Protein AF-A0A7K2PAS0-F1 (afdb_monomer_lite)

Radius of gyration: 19.82 Å; chains: 1; bounding box: 41×38×43 Å

Foldseek 3Di:
DVLVVVVAPAPQRVVLLLQVLLDPDAAPQFHWDDDPNHIDTDGDPDPPPDDDPVVPPDDPVSVVVVVVVVVVSNVSSLVSNVVPSPDCPDVDDPVVVVVVVCVVPVVVPVVVVVVVVVVVVVVVVVVVVVVVVCVVVVNDPPD

Sequence (143 aa):
DQAIRDYFRHEGHRTVISQRALQAHADPWLGWTELDGAGQLVAEVSPYAVDLDWGDIDDPEEIAEVVADLGRATATMHAAADDQSGESLVPFSTERAIDAAIAADEEGFAPLLVDFAHRYGARARGDHQTFVDLFRNGRIPGL

Secondary structure (DSSP, 8-state):
-HHHHHHSSSHHHHHHHHHHHH-TT--TT-EEEEETTEEEEE----TT-PPP-TTS---HHHHHHHHHHHHHHHHHHHHHHHHH---TTSSS-HHHHHHHHHHTSHHHHHHHHHHHHHHHHHHHHHHHHHHHHHHHTT-STT-

pLDDT: mean 86.79, std 10.8, range [50.38, 98.31]

Structure (mmCIF, N/CA/C/O backbone):
data_AF-A0A7K2PAS0-F1
#
_entry.id   AF-A0A7K2PAS0-F1
#
loop_
_atom_site.group_PDB
_atom_site.id
_atom_site.type_symbol
_atom_site.label_atom_id
_atom_site.label_alt_id
_atom_site.label_comp_id
_atom_site.label_asym_id
_atom_site.label_entity_id
_atom_site.label_seq_id
_atom_site.pdbx_PDB_ins_code
_atom_site.Cartn_x
_atom_site.Cartn_y
_atom_site.Cartn_z
_atom_site.occupancy
_atom_site.B_iso_or_equiv
_atom_site.auth_seq_id
_atom_site.auth_comp_id
_atom_site.auth_asym_id
_atom_site.auth_atom_id
_atom_site.pdbx_PDB_model_num
ATOM 1 N N . ASP A 1 1 ? -12.729 -9.910 -13.977 1.00 71.19 1 ASP A N 1
ATOM 2 C CA . ASP A 1 1 ? -12.707 -11.275 -14.516 1.00 71.19 1 ASP A CA 1
ATOM 3 C C . ASP A 1 1 ? -13.494 -12.189 -13.582 1.00 71.19 1 ASP A C 1
ATOM 5 O O . ASP A 1 1 ? -13.335 -12.049 -12.373 1.00 71.19 1 ASP A O 1
ATOM 9 N N . GLN A 1 2 ? -14.379 -13.033 -14.115 1.00 76.69 2 GLN A N 1
ATOM 10 C CA . GLN A 1 2 ? -15.177 -13.983 -13.332 1.00 76.69 2 GLN A CA 1
ATOM 11 C C . GLN A 1 2 ? -14.310 -15.144 -12.821 1.00 76.69 2 GLN A C 1
ATOM 13 O O . GLN A 1 2 ? -14.449 -15.537 -11.669 1.00 76.69 2 GLN A O 1
ATOM 18 N N . ALA A 1 3 ? -13.348 -15.616 -13.621 1.00 77.19 3 ALA A N 1
ATOM 19 C CA . ALA A 1 3 ? -12.476 -16.728 -13.249 1.00 77.19 3 ALA A CA 1
ATOM 20 C C . ALA A 1 3 ? -11.596 -16.390 -12.033 1.00 77.19 3 ALA A C 1
ATOM 22 O O . ALA A 1 3 ? -11.424 -17.217 -11.144 1.00 77.19 3 ALA A O 1
ATOM 23 N N . ILE A 1 4 ? -11.103 -15.147 -11.949 1.00 76.00 4 ILE A N 1
ATOM 24 C CA . ILE A 1 4 ? -10.329 -14.655 -10.794 1.00 76.00 4 ILE A CA 1
ATOM 25 C C . ILE A 1 4 ? -11.194 -14.590 -9.531 1.00 76.00 4 ILE A C 1
ATOM 27 O O . ILE A 1 4 ? -10.722 -14.892 -8.439 1.00 76.00 4 ILE A O 1
ATOM 31 N N . ARG A 1 5 ? -12.461 -14.181 -9.664 1.00 76.50 5 ARG A N 1
ATOM 32 C CA . ARG A 1 5 ? -13.381 -14.081 -8.522 1.00 76.50 5 ARG A CA 1
ATOM 33 C C . ARG A 1 5 ? -13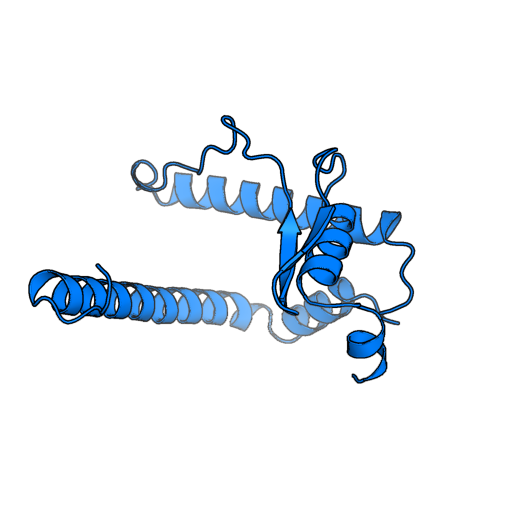.756 -15.457 -7.989 1.00 76.50 5 ARG A C 1
ATOM 35 O O . ARG A 1 5 ? -13.765 -15.636 -6.781 1.00 76.50 5 ARG A O 1
ATOM 42 N N . ASP A 1 6 ? -13.988 -16.411 -8.884 1.00 84.69 6 ASP A N 1
ATOM 43 C CA . ASP A 1 6 ? -14.392 -17.773 -8.524 1.00 84.69 6 ASP A CA 1
ATOM 44 C C . ASP A 1 6 ? -13.221 -18.635 -8.026 1.00 84.69 6 ASP A C 1
ATOM 46 O O . ASP A 1 6 ? -13.437 -19.680 -7.413 1.00 84.69 6 ASP A O 1
ATOM 50 N N . TYR A 1 7 ? -11.978 -18.198 -8.254 1.00 84.94 7 TYR A N 1
ATOM 51 C CA . TYR A 1 7 ? -10.785 -18.856 -7.722 1.00 84.94 7 TYR A CA 1
ATOM 52 C C . TYR A 1 7 ? -10.703 -18.770 -6.191 1.00 84.94 7 TYR A C 1
ATOM 54 O O . TYR A 1 7 ? -10.297 -19.721 -5.517 1.00 84.94 7 TYR A O 1
ATOM 62 N N . PHE A 1 8 ? -11.115 -17.637 -5.616 1.00 89.75 8 PHE A N 1
ATOM 63 C CA . PHE A 1 8 ? -11.056 -17.419 -4.177 1.00 89.75 8 PHE A CA 1
ATOM 64 C C . PHE A 1 8 ? -12.403 -17.708 -3.519 1.00 89.75 8 PHE A C 1
ATOM 66 O O . PHE A 1 8 ? -13.442 -17.227 -3.952 1.00 89.75 8 PHE A O 1
ATOM 73 N N . ARG A 1 9 ? -12.380 -18.440 -2.399 1.00 90.06 9 ARG A N 1
ATOM 74 C CA . ARG A 1 9 ? -13.586 -18.730 -1.605 1.00 90.06 9 ARG A CA 1
ATOM 75 C C . ARG A 1 9 ? -14.252 -17.462 -1.068 1.00 90.06 9 ARG A C 1
ATOM 77 O O . ARG A 1 9 ? -15.470 -17.357 -1.058 1.00 90.06 9 ARG A O 1
ATOM 84 N N . HIS A 1 10 ? -13.431 -16.528 -0.601 1.00 91.81 10 HIS A N 1
ATOM 85 C CA . HIS A 1 10 ? -13.810 -15.217 -0.087 1.00 91.81 10 HIS A CA 1
ATOM 86 C C . HIS A 1 10 ? -12.542 -14.361 0.082 1.00 91.81 10 HIS A C 1
ATOM 88 O O . HIS A 1 10 ? -11.418 -14.849 -0.077 1.00 91.81 10 HIS A O 1
ATOM 94 N N . GLU A 1 11 ? -12.710 -13.104 0.491 1.00 90.19 11 GLU A N 1
ATOM 95 C CA . GLU A 1 11 ? -11.612 -12.138 0.632 1.00 90.19 11 GLU A CA 1
ATOM 96 C C . GLU A 1 11 ? -10.521 -12.581 1.618 1.00 90.19 11 GLU A C 1
ATOM 98 O O . GLU A 1 11 ? -9.344 -12.477 1.297 1.00 90.19 11 GLU A O 1
ATOM 103 N N . GLY A 1 12 ? -10.880 -13.189 2.758 1.00 92.31 12 GLY A N 1
ATOM 104 C CA . GLY A 1 12 ? -9.885 -13.754 3.685 1.00 92.31 12 GLY A CA 1
ATOM 105 C C . GLY A 1 12 ? -8.942 -14.782 3.037 1.00 92.31 12 GLY A C 1
ATOM 106 O O . GLY A 1 12 ? -7.729 -14.703 3.210 1.00 92.31 12 GLY A O 1
ATOM 107 N N . HIS A 1 13 ? -9.478 -15.707 2.229 1.00 92.69 13 HIS A N 1
ATOM 108 C CA . HIS A 1 13 ? -8.681 -16.697 1.505 1.00 92.69 13 HIS A CA 1
ATOM 109 C C . HIS A 1 13 ? -7.765 -16.025 0.484 1.00 92.69 13 HIS A C 1
ATOM 111 O O . HIS A 1 13 ? -6.580 -16.341 0.430 1.00 92.69 13 HIS A O 1
ATOM 117 N N . ARG A 1 14 ? -8.300 -15.064 -0.281 1.00 91.12 14 ARG A N 1
ATOM 118 C CA . ARG A 1 14 ? -7.528 -14.292 -1.258 1.00 91.12 14 ARG A CA 1
ATOM 119 C C . ARG A 1 14 ? -6.325 -13.614 -0.615 1.00 91.12 14 ARG A C 1
ATOM 121 O O . ARG A 1 14 ? -5.207 -13.799 -1.083 1.00 91.12 14 ARG A O 1
ATOM 128 N N . THR A 1 15 ? -6.547 -12.899 0.485 1.00 90.50 15 THR A N 1
ATOM 129 C CA . THR A 1 15 ? -5.491 -12.167 1.190 1.00 90.50 15 THR A CA 1
ATOM 130 C C . THR A 1 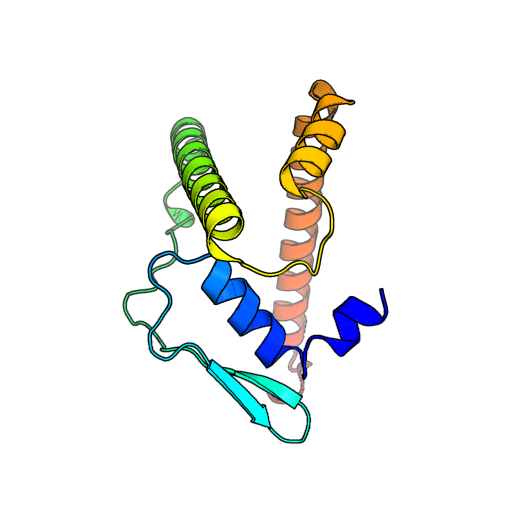15 ? -4.380 -13.092 1.678 1.00 90.50 15 THR A C 1
ATOM 132 O O . THR A 1 15 ? -3.213 -12.783 1.467 1.00 90.50 15 THR A O 1
ATOM 135 N N . VAL A 1 16 ? -4.712 -14.251 2.257 1.00 90.94 16 VAL A N 1
ATOM 136 C CA . VAL A 1 16 ? -3.707 -15.221 2.733 1.00 90.94 16 VAL A CA 1
ATOM 137 C C . VAL A 1 16 ? -2.842 -15.758 1.605 1.00 90.94 16 VAL A C 1
ATOM 139 O O . VAL A 1 16 ? -1.625 -15.828 1.754 1.00 90.94 16 VAL A O 1
ATOM 142 N N . ILE A 1 17 ? -3.459 -16.155 0.490 1.00 88.25 17 ILE A N 1
ATOM 143 C CA . ILE A 1 17 ? -2.723 -16.696 -0.657 1.00 88.25 17 ILE A CA 1
ATOM 144 C C . ILE A 1 17 ? -1.774 -15.635 -1.217 1.00 88.25 17 ILE A C 1
ATOM 146 O O . ILE A 1 17 ? -0.586 -15.906 -1.386 1.00 88.25 17 ILE A O 1
ATOM 150 N N . SER A 1 18 ? -2.260 -14.407 -1.410 1.00 85.88 18 SER A N 1
ATOM 151 C CA . SER A 1 18 ? -1.425 -13.302 -1.885 1.00 85.88 18 SER A CA 1
ATOM 152 C C . SER A 1 18 ? -0.302 -12.948 -0.907 1.00 85.88 18 SER A C 1
ATOM 154 O O . SER A 1 18 ? 0.833 -12.745 -1.327 1.00 85.88 18 SER A O 1
ATOM 156 N N . GLN A 1 19 ? -0.582 -12.908 0.397 1.00 86.25 19 GLN A N 1
ATOM 157 C CA . GLN A 1 19 ? 0.417 -12.559 1.405 1.00 86.25 19 GLN A CA 1
ATOM 158 C C . GLN A 1 19 ? 1.519 -13.621 1.512 1.00 86.25 19 GLN A C 1
ATOM 160 O O . GLN A 1 19 ? 2.688 -13.264 1.625 1.00 86.25 19 GLN 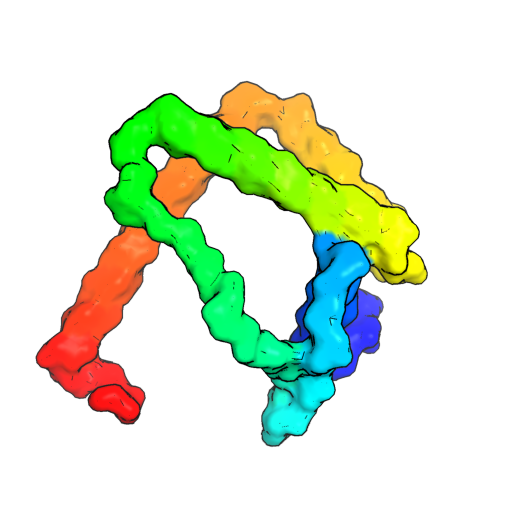A O 1
ATOM 165 N N . ARG A 1 20 ? 1.181 -14.912 1.395 1.00 86.00 20 ARG A N 1
ATOM 166 C CA . ARG A 1 20 ? 2.185 -15.987 1.336 1.00 86.00 20 ARG A CA 1
ATOM 167 C C . ARG A 1 20 ? 3.103 -15.856 0.126 1.00 86.00 20 ARG A C 1
ATOM 169 O O . ARG A 1 20 ? 4.297 -16.076 0.268 1.00 86.00 20 ARG A O 1
ATOM 176 N N . ALA A 1 21 ? 2.566 -15.474 -1.032 1.00 81.06 21 ALA A N 1
ATOM 177 C CA . ALA A 1 21 ? 3.373 -15.288 -2.237 1.00 81.06 21 ALA A CA 1
ATOM 178 C C . ALA A 1 21 ? 4.374 -14.123 -2.107 1.00 81.06 21 ALA A C 1
ATOM 180 O O . ALA A 1 21 ? 5.455 -14.182 -2.677 1.00 81.06 21 ALA A O 1
ATOM 181 N N . LEU A 1 22 ? 4.045 -13.082 -1.335 1.00 78.88 22 LEU A N 1
ATOM 182 C CA . LEU A 1 22 ? 4.905 -11.905 -1.144 1.00 78.88 22 LEU A CA 1
ATOM 183 C C . LEU A 1 22 ? 5.990 -12.092 -0.070 1.00 78.88 22 LEU A C 1
ATOM 185 O O . LEU A 1 22 ? 6.854 -11.228 0.087 1.00 78.88 22 LEU A O 1
ATOM 189 N N . GLN A 1 23 ? 5.942 -13.176 0.709 1.00 78.00 23 GLN A N 1
ATOM 190 C CA . GLN A 1 23 ? 6.777 -13.350 1.895 1.00 78.00 23 GLN A CA 1
ATOM 191 C C . GLN A 1 23 ? 7.660 -14.591 1.782 1.00 78.00 23 GLN A C 1
ATOM 193 O O . GLN A 1 23 ? 7.176 -15.716 1.828 1.00 78.00 23 GLN A O 1
ATOM 198 N N . ALA A 1 24 ? 8.982 -14.392 1.778 1.00 71.31 24 ALA A N 1
ATOM 199 C CA . ALA A 1 24 ? 9.940 -15.499 1.869 1.00 71.31 24 ALA A CA 1
ATOM 200 C C . ALA A 1 24 ? 9.792 -16.309 3.176 1.00 71.31 24 ALA A C 1
ATOM 202 O O . ALA A 1 24 ? 10.073 -17.503 3.207 1.00 71.31 24 ALA A O 1
ATOM 203 N N . HIS A 1 25 ? 9.343 -15.654 4.253 1.00 74.50 25 HIS A N 1
ATOM 204 C CA . HIS A 1 25 ? 9.055 -16.265 5.551 1.00 74.50 25 HIS A CA 1
ATOM 205 C C . HIS A 1 25 ? 7.698 -15.764 6.045 1.00 74.50 25 HIS A C 1
ATOM 207 O O . HIS A 1 25 ? 7.621 -14.842 6.855 1.00 74.50 25 HIS A O 1
ATOM 213 N N . ALA A 1 26 ? 6.623 -16.330 5.500 1.00 76.25 26 ALA A N 1
ATOM 214 C CA . ALA A 1 26 ? 5.280 -16.014 5.964 1.00 76.25 26 ALA A CA 1
ATOM 215 C C . ALA A 1 26 ? 5.085 -16.443 7.428 1.00 76.25 26 ALA A C 1
ATOM 217 O O . ALA A 1 26 ? 5.672 -17.431 7.878 1.00 76.25 26 ALA A O 1
ATOM 218 N N . ASP A 1 27 ? 4.232 -15.712 8.148 1.00 81.88 27 ASP A N 1
ATOM 219 C CA . ASP A 1 27 ? 3.787 -16.096 9.489 1.00 81.88 27 ASP A CA 1
ATOM 220 C C . ASP A 1 27 ? 3.267 -17.555 9.467 1.00 81.88 27 ASP A C 1
ATOM 222 O O . ASP A 1 27 ? 2.374 -17.871 8.671 1.00 81.88 27 ASP A O 1
ATOM 226 N N . PRO A 1 28 ? 3.801 -18.462 10.312 1.00 84.19 28 PRO A N 1
ATOM 227 C CA . PRO A 1 28 ? 3.342 -19.849 10.388 1.00 84.19 28 PRO A CA 1
ATOM 228 C C . PRO A 1 28 ? 1.842 -19.993 10.678 1.00 84.19 28 PRO A C 1
ATOM 230 O O . PRO A 1 28 ? 1.239 -21.005 10.314 1.00 84.19 28 PRO A O 1
ATOM 233 N N . TRP A 1 29 ? 1.242 -18.994 11.328 1.00 87.94 29 TRP A N 1
ATOM 234 C CA . TRP A 1 29 ? -0.173 -18.938 11.687 1.00 87.94 29 TRP A CA 1
ATOM 235 C C . TRP A 1 29 ? -1.036 -18.217 10.653 1.00 87.94 29 TRP A C 1
ATOM 237 O O . TRP A 1 29 ? -2.258 -18.172 10.818 1.00 87.94 29 TRP A O 1
ATOM 247 N N . LEU A 1 30 ? -0.437 -17.706 9.573 1.00 91.56 30 LEU A N 1
ATOM 248 C CA . LEU A 1 30 ? -1.154 -17.008 8.519 1.00 91.56 30 LEU A CA 1
ATOM 249 C C . LEU A 1 30 ? -2.183 -17.943 7.880 1.00 91.56 30 LEU A C 1
ATOM 251 O O . LEU A 1 30 ? -1.849 -18.917 7.196 1.00 91.56 30 LEU A O 1
ATOM 255 N N . GLY A 1 31 ? -3.452 -17.629 8.091 1.00 94.31 31 GLY A N 1
ATOM 256 C CA . GLY A 1 31 ? -4.590 -18.441 7.704 1.00 94.31 31 GLY A CA 1
ATOM 257 C C . GLY A 1 31 ? -5.832 -17.592 7.501 1.00 94.31 31 GLY A C 1
ATOM 258 O O . GLY A 1 31 ? -5.808 -16.368 7.566 1.00 94.31 31 GLY A O 1
ATOM 259 N N . TRP A 1 32 ? -6.942 -18.241 7.195 1.00 95.88 32 TRP A N 1
ATOM 260 C CA . TRP A 1 32 ? -8.218 -17.571 6.982 1.00 95.88 32 TRP A CA 1
ATOM 261 C C . TRP A 1 32 ? -9.330 -18.389 7.620 1.00 95.88 32 TRP A C 1
ATOM 263 O O . TRP A 1 32 ? -9.197 -19.597 7.822 1.00 95.88 32 TRP A O 1
ATOM 273 N N . THR A 1 33 ? -10.433 -17.722 7.931 1.00 95.75 33 THR A N 1
ATOM 274 C CA . THR A 1 33 ? -11.656 -18.355 8.430 1.00 95.75 33 THR A CA 1
ATOM 275 C C . THR A 1 33 ? -12.880 -17.626 7.879 1.00 95.75 33 THR A C 1
ATOM 277 O O . THR A 1 33 ? -12.742 -16.631 7.169 1.00 95.75 33 THR A O 1
ATOM 280 N N . GLU A 1 34 ? -14.075 -18.103 8.200 1.00 96.75 34 GLU A N 1
ATOM 281 C CA . GLU A 1 34 ? -15.342 -17.449 7.885 1.00 96.75 34 GLU A CA 1
ATOM 282 C C . GLU A 1 34 ? -16.109 -17.194 9.186 1.00 96.75 34 GLU A C 1
ATOM 284 O O . GLU A 1 34 ? -16.239 -18.091 10.020 1.00 96.75 34 GLU A O 1
ATOM 289 N N . LEU A 1 35 ? -16.604 -15.969 9.363 1.00 95.31 35 LEU A N 1
ATOM 290 C CA . LEU A 1 35 ? -17.477 -15.576 10.469 1.00 95.31 35 LEU A CA 1
ATOM 291 C C . LEU A 1 35 ? -18.754 -14.983 9.879 1.00 95.31 35 LEU A C 1
ATOM 293 O O . LEU A 1 35 ? -18.680 -14.027 9.112 1.00 95.31 35 LEU A O 1
ATOM 297 N N . ASP A 1 36 ? -19.908 -15.566 10.202 1.00 94.62 36 ASP A N 1
ATOM 298 C CA . ASP A 1 36 ? -21.225 -15.133 9.708 1.00 94.62 36 ASP A CA 1
ATOM 299 C C . ASP A 1 36 ? -21.295 -14.954 8.175 1.00 94.62 36 ASP A C 1
ATOM 301 O O . ASP A 1 36 ? -21.901 -14.014 7.662 1.00 94.62 36 ASP A O 1
ATOM 305 N N . GLY A 1 37 ? -20.649 -15.851 7.420 1.00 91.75 37 GLY A N 1
ATOM 306 C CA . GLY A 1 37 ? -20.587 -15.779 5.954 1.00 91.75 37 GLY A CA 1
ATOM 307 C C . GLY A 1 37 ? -19.558 -14.785 5.402 1.00 91.75 37 GLY A C 1
ATOM 308 O O . GLY A 1 37 ? -19.420 -14.661 4.186 1.00 91.75 37 GLY A O 1
ATOM 309 N N . ALA A 1 38 ? -18.825 -14.070 6.262 1.00 93.69 38 ALA A N 1
ATOM 310 C CA . ALA A 1 38 ? -17.784 -13.130 5.871 1.00 93.69 38 ALA A CA 1
ATOM 311 C C . ALA A 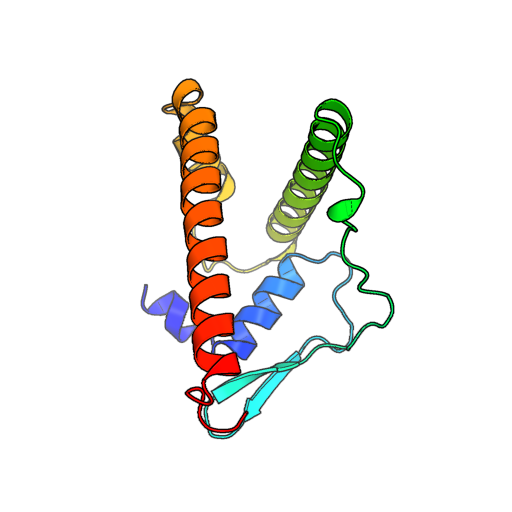1 38 ? -16.389 -13.730 6.083 1.00 93.69 38 ALA A C 1
ATOM 313 O O . ALA A 1 38 ? -15.992 -14.070 7.200 1.00 93.69 38 ALA A O 1
ATOM 314 N N . GLY A 1 39 ? -15.619 -13.806 4.999 1.00 95.00 39 GLY A N 1
ATOM 315 C CA . GLY A 1 39 ? -14.231 -14.250 5.028 1.00 95.00 39 GLY A CA 1
ATOM 316 C C . GLY A 1 39 ? -13.321 -13.332 5.840 1.00 95.00 39 GLY A C 1
ATOM 317 O O . GLY A 1 39 ? -13.316 -12.124 5.623 1.00 95.00 39 GLY A O 1
ATOM 318 N N . GLN A 1 40 ? -12.501 -13.917 6.706 1.00 95.69 40 GLN A N 1
ATOM 319 C CA . GLN A 1 40 ? -11.575 -13.231 7.603 1.00 95.69 40 GLN A CA 1
ATOM 320 C C . GLN A 1 40 ? -10.135 -13.681 7.357 1.00 95.69 40 GLN A C 1
ATOM 322 O O . GLN A 1 40 ? -9.881 -14.855 7.079 1.00 95.69 40 GLN A O 1
ATOM 327 N N . LEU A 1 41 ? -9.200 -12.743 7.497 1.00 93.94 41 LEU A N 1
ATOM 328 C CA . LEU A 1 41 ? -7.772 -13.021 7.630 1.00 93.94 41 LEU A CA 1
ATOM 329 C C . LEU A 1 41 ? -7.470 -13.382 9.090 1.00 93.94 41 LEU A C 1
ATOM 331 O O . LEU A 1 41 ? -7.972 -12.736 10.007 1.00 93.94 41 LEU A O 1
ATOM 335 N N . VAL A 1 42 ? -6.631 -14.388 9.297 1.00 93.25 42 VAL A N 1
ATOM 336 C CA . VAL A 1 42 ? -6.079 -14.779 10.594 1.00 93.25 42 VAL A CA 1
ATOM 337 C C . VAL A 1 42 ? -4.564 -14.686 10.486 1.00 93.25 42 VAL A C 1
ATOM 339 O O . VAL A 1 42 ? -3.970 -15.278 9.589 1.00 93.25 42 VAL A O 1
ATOM 342 N N . ALA A 1 43 ? -3.945 -13.933 11.384 1.00 90.69 43 ALA A N 1
ATOM 343 C CA . ALA A 1 43 ? -2.499 -13.797 11.469 1.00 90.69 43 ALA A CA 1
ATOM 344 C C . ALA A 1 43 ? -2.093 -13.656 12.938 1.00 90.69 43 ALA A C 1
ATOM 346 O O . ALA A 1 43 ? -2.897 -13.233 13.778 1.00 90.69 43 ALA A O 1
ATOM 347 N N . GLU A 1 44 ? -0.853 -14.011 13.248 1.00 88.44 44 GLU A N 1
ATOM 348 C CA . GLU A 1 44 ? -0.242 -13.745 14.538 1.00 88.44 44 GLU A CA 1
ATOM 349 C C . GLU A 1 44 ? -0.176 -12.233 14.789 1.00 88.44 44 GLU A C 1
ATOM 351 O O . GLU A 1 44 ? 0.276 -11.445 13.955 1.00 88.44 44 GLU A O 1
ATOM 356 N N . VAL A 1 45 ? -0.598 -11.818 15.984 1.00 82.31 45 VAL A N 1
ATOM 357 C CA . VAL A 1 45 ? -0.329 -10.463 16.466 1.00 82.31 45 VAL A CA 1
ATOM 358 C C . VAL A 1 45 ? 1.121 -10.428 16.935 1.00 82.31 45 VAL A C 1
ATOM 360 O O . VAL A 1 45 ? 1.427 -10.810 18.064 1.00 82.31 45 VAL A O 1
ATOM 363 N N . SER A 1 46 ? 2.020 -9.995 16.055 1.00 75.38 46 SER A N 1
ATOM 364 C CA . SER A 1 46 ? 3.437 -9.877 16.393 1.00 75.38 46 SER A CA 1
ATOM 365 C C . SER A 1 46 ? 3.687 -8.640 17.266 1.00 75.38 46 SER A C 1
ATOM 367 O O . SER A 1 46 ? 3.404 -7.523 16.827 1.00 75.38 46 SER A O 1
ATOM 369 N N . PRO A 1 47 ? 4.287 -8.784 18.463 1.00 69.12 47 PRO A N 1
ATOM 370 C CA . PRO A 1 47 ? 4.725 -7.642 19.266 1.00 69.12 47 PRO A CA 1
ATOM 371 C C . PRO A 1 47 ? 5.945 -6.923 18.661 1.00 69.12 47 PRO A C 1
ATOM 373 O O . PRO A 1 47 ? 6.365 -5.895 19.184 1.00 69.12 47 PRO A O 1
ATOM 376 N N . TYR A 1 48 ? 6.522 -7.464 17.583 1.00 67.25 48 TYR A N 1
ATOM 377 C CA . TYR A 1 48 ? 7.673 -6.909 16.867 1.00 67.25 48 TYR A CA 1
ATOM 378 C C . TYR A 1 48 ? 7.283 -6.196 15.567 1.00 67.25 48 TYR A C 1
ATOM 380 O O . TYR A 1 48 ? 8.162 -5.729 14.846 1.00 67.25 48 TYR A O 1
ATOM 388 N N . ALA A 1 49 ? 5.986 -6.106 15.255 1.00 66.44 49 ALA A N 1
ATOM 389 C CA . ALA A 1 49 ? 5.486 -5.253 14.183 1.00 66.44 49 ALA A CA 1
ATOM 390 C C . ALA A 1 49 ? 5.542 -3.788 14.647 1.00 66.44 49 ALA A C 1
ATOM 392 O O . ALA A 1 49 ? 4.554 -3.228 15.116 1.00 66.44 49 ALA A O 1
ATOM 393 N N . VAL A 1 50 ? 6.737 -3.205 14.591 1.00 67.25 50 VAL A N 1
ATOM 394 C CA . VAL A 1 50 ? 6.973 -1.792 14.889 1.00 67.25 50 VAL A CA 1
ATOM 395 C C . VAL A 1 50 ? 6.889 -1.030 13.574 1.00 67.25 50 VAL A C 1
ATOM 397 O O . VAL A 1 50 ? 7.571 -1.382 12.613 1.00 67.25 50 VAL A O 1
ATOM 400 N N . ASP A 1 51 ? 6.010 -0.033 13.522 1.00 72.75 51 ASP A N 1
ATOM 401 C CA . ASP A 1 51 ? 5.926 0.878 12.382 1.00 72.75 51 ASP A CA 1
ATOM 402 C C . ASP A 1 51 ? 7.139 1.820 12.380 1.00 72.75 51 ASP A C 1
ATOM 404 O O . ASP A 1 51 ? 7.769 2.038 13.419 1.00 72.75 51 ASP A O 1
ATOM 408 N N . LEU A 1 52 ? 7.474 2.376 11.220 1.00 78.38 52 LEU A N 1
ATOM 409 C CA . LEU A 1 52 ? 8.504 3.406 11.151 1.00 78.38 52 LEU A CA 1
ATOM 410 C C . LEU A 1 52 ? 8.011 4.650 11.905 1.00 78.38 52 LEU A C 1
ATOM 412 O O . LEU A 1 52 ? 6.871 5.077 11.710 1.00 78.38 52 LEU A O 1
ATOM 416 N N . ASP A 1 53 ? 8.849 5.242 12.760 1.00 82.44 53 ASP A N 1
ATOM 417 C CA . ASP A 1 53 ? 8.506 6.517 13.393 1.00 82.44 53 ASP A CA 1
ATOM 418 C C . ASP A 1 53 ? 8.717 7.658 12.396 1.00 82.44 53 ASP A C 1
ATOM 420 O O . ASP A 1 53 ? 9.774 8.277 12.306 1.00 82.44 53 ASP A O 1
ATOM 424 N N . TRP A 1 54 ? 7.681 7.915 11.603 1.00 84.44 54 TRP A N 1
ATOM 425 C CA . TRP A 1 54 ? 7.672 8.986 10.611 1.00 84.44 54 TRP A CA 1
ATOM 426 C C . TRP A 1 54 ? 7.813 10.384 11.226 1.00 84.44 54 TRP A C 1
ATOM 428 O O . TRP A 1 54 ? 8.052 11.335 10.487 1.00 84.44 54 TRP A O 1
ATOM 438 N N . GLY A 1 55 ? 7.610 10.537 12.542 1.00 84.56 55 GLY A N 1
ATOM 439 C CA . GLY A 1 55 ? 7.721 11.823 13.227 1.00 84.56 55 GLY A CA 1
ATOM 440 C C . GLY A 1 55 ? 9.155 12.339 13.328 1.00 84.56 55 GLY A C 1
ATOM 441 O O . GLY A 1 55 ? 9.342 13.553 13.378 1.00 84.56 55 GLY A O 1
ATOM 442 N N . ASP A 1 56 ? 10.132 11.432 13.312 1.00 84.00 56 ASP A N 1
ATOM 443 C CA . ASP A 1 56 ? 11.555 11.755 13.438 1.00 84.00 56 ASP A CA 1
ATOM 444 C C . ASP A 1 56 ? 12.233 12.031 12.082 1.00 84.00 56 ASP A C 1
ATOM 446 O O . ASP A 1 56 ? 13.364 12.503 12.057 1.00 84.00 56 ASP A O 1
ATOM 450 N N . ILE A 1 57 ? 11.539 11.784 10.963 1.00 88.12 57 ILE A N 1
ATOM 451 C CA . ILE A 1 57 ? 12.058 11.986 9.604 1.00 88.12 57 ILE A CA 1
ATOM 452 C C . ILE A 1 57 ? 11.570 13.344 9.075 1.00 88.12 57 ILE A C 1
ATOM 454 O O . ILE A 1 57 ? 10.498 13.442 8.466 1.00 88.12 57 ILE A O 1
ATOM 458 N N . ASP A 1 58 ? 12.348 14.403 9.299 1.00 89.69 58 ASP A N 1
ATOM 459 C CA . ASP A 1 58 ? 12.017 15.771 8.870 1.00 89.69 58 ASP A CA 1
ATOM 460 C C . ASP A 1 58 ? 13.022 16.404 7.890 1.00 89.69 58 ASP A C 1
ATOM 462 O O . ASP A 1 58 ? 12.759 17.488 7.354 1.00 89.69 58 ASP A O 1
ATOM 466 N N . ASP A 1 59 ? 14.112 15.702 7.574 1.00 93.06 59 ASP A N 1
ATOM 467 C CA . ASP A 1 59 ? 15.116 16.133 6.606 1.00 93.06 59 ASP A CA 1
ATOM 468 C C . ASP A 1 59 ? 14.901 15.510 5.205 1.00 93.06 59 ASP A C 1
ATOM 470 O O . ASP A 1 59 ? 14.724 14.296 5.076 1.00 93.06 59 ASP A O 1
ATOM 474 N N . PRO A 1 60 ? 14.926 16.301 4.113 1.00 92.88 60 PRO A N 1
ATOM 475 C CA . PRO A 1 60 ? 14.739 15.779 2.759 1.00 92.88 60 PRO A CA 1
ATOM 476 C C . PRO A 1 60 ? 15.759 14.727 2.306 1.00 92.88 60 PRO A C 1
ATOM 478 O O . PRO A 1 60 ? 15.399 13.873 1.492 1.00 92.88 60 PRO A O 1
ATOM 481 N N . GLU A 1 61 ? 17.011 14.792 2.769 1.00 94.00 61 GLU A N 1
ATOM 482 C CA . GLU A 1 61 ? 18.033 13.803 2.415 1.00 94.00 61 GLU A CA 1
ATOM 483 C C . GLU A 1 61 ? 17.725 12.471 3.108 1.00 94.00 61 GLU A C 1
ATOM 485 O O . GLU A 1 61 ? 17.710 11.431 2.448 1.00 94.00 61 GLU A O 1
ATOM 490 N N . GLU A 1 62 ? 17.341 12.510 4.386 1.00 92.19 62 GLU A N 1
ATOM 491 C CA . GLU A 1 62 ? 16.892 11.327 5.131 1.00 92.19 62 GLU A CA 1
ATOM 492 C C . GLU A 1 62 ? 15.638 10.695 4.506 1.00 92.19 62 GLU A C 1
ATOM 494 O O . GLU A 1 62 ? 15.584 9.482 4.287 1.00 92.19 62 GLU A O 1
ATOM 499 N N . ILE A 1 63 ? 14.650 11.512 4.118 1.00 91.44 63 ILE A N 1
ATOM 500 C CA . ILE A 1 63 ? 13.459 11.035 3.396 1.00 91.44 63 ILE A CA 1
ATOM 501 C C . ILE A 1 63 ? 13.868 10.299 2.116 1.00 91.44 63 ILE A C 1
ATOM 503 O O . ILE A 1 63 ? 13.322 9.236 1.812 1.00 91.44 63 ILE A O 1
ATOM 507 N N . ALA A 1 64 ? 14.812 10.849 1.349 1.00 92.38 64 ALA A N 1
ATOM 508 C CA . ALA A 1 64 ? 15.262 10.237 0.104 1.00 92.38 64 ALA A CA 1
ATOM 509 C C . ALA A 1 64 ? 15.940 8.876 0.342 1.00 92.38 64 ALA A C 1
ATOM 511 O O . ALA A 1 64 ? 15.688 7.931 -0.412 1.00 92.38 64 ALA A O 1
ATOM 512 N N . GLU A 1 65 ? 16.753 8.754 1.394 1.00 93.62 65 GLU A N 1
ATOM 513 C CA . GLU A 1 65 ? 17.385 7.490 1.788 1.00 93.62 65 GLU A CA 1
ATOM 514 C C . GLU A 1 65 ? 16.342 6.434 2.177 1.00 93.62 65 GLU A C 1
ATOM 516 O O . GLU A 1 65 ? 16.344 5.327 1.624 1.00 93.62 65 GLU A O 1
ATOM 521 N N . VAL A 1 66 ? 15.387 6.800 3.036 1.00 92.56 66 VAL A N 1
ATOM 522 C CA . VAL A 1 66 ? 14.299 5.914 3.477 1.00 92.56 66 VAL A CA 1
ATOM 523 C C . VAL A 1 66 ? 13.441 5.459 2.297 1.00 92.56 66 VAL A C 1
ATOM 525 O O . VAL A 1 66 ? 13.148 4.270 2.158 1.00 92.56 66 VAL A O 1
ATOM 528 N N . VAL A 1 67 ? 13.067 6.371 1.394 1.00 91.56 67 VAL A N 1
ATOM 529 C CA . VAL A 1 67 ? 12.292 6.032 0.189 1.00 91.56 67 VAL A CA 1
ATOM 530 C C . VAL A 1 67 ? 13.064 5.064 -0.712 1.00 91.56 67 VAL A C 1
ATOM 532 O O . VAL A 1 67 ? 12.467 4.136 -1.264 1.00 91.56 67 VAL A O 1
ATOM 535 N N . ALA A 1 68 ? 14.383 5.224 -0.842 1.00 93.75 68 ALA A N 1
ATOM 536 C CA . ALA A 1 68 ? 15.207 4.308 -1.624 1.00 93.75 68 ALA A CA 1
ATOM 537 C C . ALA A 1 68 ? 15.245 2.893 -1.015 1.00 93.75 68 ALA A C 1
ATOM 539 O O . ALA A 1 68 ? 15.161 1.906 -1.756 1.00 93.75 68 ALA A O 1
ATOM 540 N N . ASP A 1 69 ? 15.338 2.774 0.312 1.00 94.25 69 ASP A N 1
ATOM 541 C CA . ASP A 1 69 ? 15.277 1.485 1.012 1.00 94.25 69 ASP A CA 1
ATOM 542 C C . ASP A 1 69 ? 13.899 0.826 0.906 1.00 94.25 69 ASP A C 1
ATOM 544 O O . ASP A 1 69 ? 13.806 -0.361 0.575 1.00 94.25 69 ASP A O 1
ATOM 548 N N . LEU A 1 70 ? 12.822 1.593 1.085 1.00 91.00 70 LEU A N 1
ATOM 549 C CA . LEU A 1 70 ? 11.453 1.107 0.895 1.00 91.00 70 LEU A CA 1
ATOM 550 C C . LEU A 1 70 ? 11.217 0.626 -0.542 1.00 91.00 70 LEU A C 1
ATOM 552 O O . LEU A 1 70 ? 10.576 -0.408 -0.752 1.00 91.00 70 LEU A O 1
ATOM 556 N N . GLY A 1 71 ? 11.778 1.324 -1.533 1.00 90.44 71 GLY A N 1
ATOM 557 C CA . GLY A 1 71 ? 11.751 0.903 -2.932 1.00 90.44 71 GLY A CA 1
ATOM 558 C C . GLY A 1 71 ? 12.427 -0.454 -3.147 1.00 90.44 71 GLY A C 1
ATOM 559 O O . GLY A 1 71 ? 11.840 -1.343 -3.766 1.00 90.44 71 GLY A O 1
ATOM 560 N N . ARG A 1 72 ? 13.625 -0.662 -2.580 1.00 92.62 72 ARG A N 1
ATOM 561 C CA . ARG A 1 72 ? 14.342 -1.952 -2.642 1.00 92.62 72 ARG A CA 1
ATOM 562 C C . ARG A 1 72 ? 13.582 -3.081 -1.947 1.00 92.62 72 ARG A C 1
ATOM 564 O O . ARG A 1 72 ? 13.493 -4.183 -2.494 1.00 92.62 72 ARG A O 1
ATOM 571 N N . ALA A 1 73 ? 13.025 -2.820 -0.766 1.00 88.50 73 ALA A N 1
ATOM 572 C CA . ALA A 1 73 ? 12.221 -3.795 -0.033 1.00 88.50 73 ALA A CA 1
ATOM 573 C C . ALA A 1 73 ? 10.973 -4.200 -0.836 1.00 88.50 73 ALA A C 1
ATOM 575 O O . ALA A 1 73 ? 10.695 -5.388 -0.998 1.00 88.50 73 ALA A O 1
ATOM 576 N N . THR A 1 74 ? 10.275 -3.220 -1.418 1.00 86.50 74 THR A N 1
ATOM 577 C CA . THR A 1 74 ? 9.093 -3.446 -2.266 1.00 86.50 74 THR A CA 1
ATOM 578 C C . THR A 1 74 ? 9.437 -4.265 -3.508 1.00 86.50 74 THR A C 1
ATOM 580 O O . THR A 1 74 ? 8.769 -5.258 -3.790 1.00 86.50 74 THR A O 1
ATOM 583 N N . ALA A 1 75 ? 10.522 -3.920 -4.208 1.00 84.88 75 ALA A N 1
ATOM 584 C CA . ALA A 1 75 ? 11.000 -4.684 -5.360 1.00 84.88 75 ALA A CA 1
ATOM 585 C C . ALA A 1 75 ? 11.360 -6.134 -4.989 1.00 84.88 75 ALA A C 1
ATOM 587 O O . ALA A 1 75 ? 11.061 -7.060 -5.738 1.00 84.88 75 ALA A O 1
ATOM 588 N N . THR A 1 76 ? 11.944 -6.349 -3.807 1.00 84.88 76 THR A N 1
ATOM 589 C CA . THR A 1 76 ? 12.280 -7.692 -3.308 1.00 84.88 76 THR A CA 1
ATOM 590 C C . THR A 1 76 ? 11.025 -8.531 -3.043 1.00 84.88 76 THR A C 1
ATOM 592 O O . THR A 1 76 ? 10.993 -9.705 -3.408 1.00 84.88 76 THR A O 1
ATOM 595 N N . MET A 1 77 ? 9.977 -7.945 -2.450 1.00 80.94 77 MET A N 1
ATOM 596 C CA . MET A 1 77 ? 8.694 -8.633 -2.239 1.00 80.94 77 MET A CA 1
ATOM 597 C C . MET A 1 77 ? 8.023 -9.015 -3.564 1.00 80.94 77 MET A C 1
ATOM 599 O O . MET A 1 77 ? 7.478 -10.111 -3.679 1.00 80.94 77 MET A O 1
ATOM 603 N N . HIS A 1 78 ? 8.092 -8.141 -4.573 1.00 79.06 78 HIS A N 1
ATOM 604 C CA . HIS A 1 78 ? 7.585 -8.439 -5.914 1.00 79.06 78 HIS A CA 1
ATOM 605 C C . HIS A 1 78 ? 8.346 -9.595 -6.576 1.00 79.06 78 HIS A C 1
ATOM 607 O O . HIS A 1 78 ? 7.721 -10.571 -6.988 1.00 79.06 78 HIS A O 1
ATOM 613 N N . ALA A 1 79 ? 9.682 -9.567 -6.532 1.00 78.94 79 ALA A N 1
ATOM 614 C CA . ALA A 1 79 ? 10.512 -10.645 -7.065 1.00 78.94 79 ALA A CA 1
ATOM 615 C C . ALA A 1 79 ? 10.248 -12.005 -6.383 1.00 78.94 79 ALA A C 1
ATOM 617 O O . ALA A 1 79 ? 10.265 -13.041 -7.046 1.00 78.94 79 ALA A O 1
ATOM 618 N N . ALA A 1 80 ? 9.972 -12.023 -5.071 1.00 75.75 80 ALA A N 1
ATOM 619 C CA . ALA A 1 80 ? 9.626 -13.253 -4.351 1.00 75.75 80 ALA A CA 1
ATOM 620 C C . ALA A 1 80 ? 8.313 -13.883 -4.855 1.00 75.75 80 ALA A C 1
ATOM 622 O O . ALA A 1 80 ? 8.217 -15.108 -4.966 1.00 75.75 80 ALA A O 1
ATOM 623 N N . ALA A 1 81 ? 7.326 -13.053 -5.202 1.00 69.25 81 ALA A N 1
ATOM 624 C CA . ALA A 1 81 ? 6.047 -13.518 -5.728 1.00 69.25 81 ALA A CA 1
ATOM 625 C C . ALA A 1 81 ? 6.149 -14.070 -7.160 1.00 69.25 81 ALA A C 1
ATOM 627 O O . ALA A 1 81 ? 5.375 -14.962 -7.515 1.00 69.25 81 ALA A O 1
ATOM 628 N N . ASP A 1 82 ? 7.098 -13.589 -7.967 1.00 68.94 82 ASP A N 1
ATOM 629 C CA . ASP A 1 82 ? 7.282 -14.047 -9.351 1.00 68.94 82 ASP A CA 1
ATOM 630 C C . ASP A 1 82 ? 7.861 -15.478 -9.417 1.00 68.94 82 ASP A C 1
ATOM 632 O O . ASP A 1 82 ? 7.405 -16.298 -10.211 1.00 68.94 82 ASP A O 1
ATOM 636 N N . ASP A 1 83 ? 8.796 -15.825 -8.521 1.00 55.53 83 ASP A N 1
ATOM 637 C CA . ASP A 1 83 ? 9.467 -17.140 -8.511 1.00 55.53 83 ASP A CA 1
ATOM 638 C C . ASP A 1 83 ? 8.641 -18.245 -7.814 1.00 55.53 83 ASP A C 1
ATOM 640 O O . ASP A 1 83 ? 8.704 -19.417 -8.187 1.00 55.53 83 ASP A O 1
ATOM 644 N N . GLN A 1 84 ? 7.833 -17.891 -6.803 1.00 50.38 84 GLN A N 1
ATOM 645 C CA . GLN A 1 84 ? 7.167 -18.877 -5.934 1.00 50.38 84 GLN A CA 1
ATOM 646 C C . GLN A 1 84 ? 5.655 -19.005 -6.112 1.00 50.38 84 GLN A C 1
ATOM 648 O O . GLN A 1 84 ? 5.071 -19.943 -5.563 1.00 50.38 84 GLN A O 1
ATOM 653 N N . SER A 1 85 ? 4.989 -18.101 -6.837 1.00 53.12 85 SER A N 1
ATOM 654 C CA . SER A 1 85 ? 3.522 -18.083 -6.807 1.00 53.12 85 SER A CA 1
ATOM 655 C C . SER A 1 85 ? 2.886 -19.331 -7.414 1.00 53.12 85 SER A C 1
ATOM 657 O O . SER A 1 85 ? 1.820 -19.714 -6.954 1.00 53.12 85 SER A O 1
ATOM 659 N N . GLY A 1 86 ? 3.494 -20.005 -8.401 1.00 51.94 86 GLY A N 1
ATOM 660 C CA . GLY A 1 86 ? 2.929 -21.227 -9.008 1.00 51.94 86 GLY A CA 1
ATOM 661 C C . GLY A 1 86 ? 1.505 -21.066 -9.578 1.00 51.94 86 GLY A C 1
ATOM 662 O O . GLY A 1 86 ? 0.905 -22.040 -10.034 1.00 51.94 86 GLY A O 1
ATOM 663 N N . GLU A 1 87 ? 0.958 -19.847 -9.562 1.00 57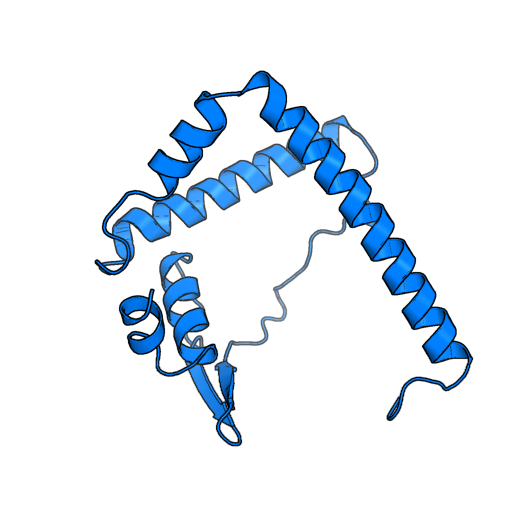.91 87 GLU A N 1
ATOM 664 C CA . GLU A 1 87 ? -0.426 -19.532 -9.871 1.00 57.91 87 GLU A CA 1
ATOM 665 C C . GLU A 1 87 ? -0.507 -18.905 -11.262 1.00 57.91 87 GLU A C 1
ATOM 667 O O . GLU A 1 87 ? -0.137 -17.759 -11.496 1.00 57.91 87 GLU A O 1
ATOM 672 N N . SER A 1 88 ? -1.072 -19.659 -12.202 1.00 60.22 88 SER A N 1
ATOM 673 C CA . SER A 1 88 ? -1.330 -19.245 -13.586 1.00 60.22 88 SER A CA 1
ATOM 674 C C . SER A 1 88 ? -2.508 -18.269 -13.742 1.00 60.22 88 SER A C 1
ATOM 676 O O . SER A 1 88 ? -3.066 -18.160 -14.834 1.00 60.22 88 SER A O 1
ATOM 678 N N . LEU A 1 89 ? -2.973 -17.637 -12.659 1.00 71.81 89 LEU A N 1
ATOM 679 C CA . LEU A 1 89 ? -4.232 -16.883 -12.652 1.00 71.81 89 LEU A CA 1
ATOM 680 C C . LEU A 1 89 ? -4.156 -15.615 -13.514 1.00 71.81 89 LEU A C 1
ATOM 682 O O . LEU A 1 89 ? -5.152 -15.187 -14.097 1.00 71.81 89 LEU A O 1
ATOM 686 N N . VAL A 1 90 ? -2.963 -15.027 -13.604 1.00 72.88 90 VAL A N 1
ATOM 687 C CA . VAL A 1 90 ? -2.671 -13.857 -14.427 1.00 72.88 90 VAL A CA 1
ATOM 688 C C . VAL A 1 90 ? -1.721 -14.302 -15.544 1.00 72.88 90 VAL A C 1
ATOM 690 O O . VAL A 1 90 ? -0.561 -14.597 -15.272 1.00 72.88 90 VAL A O 1
ATOM 693 N N . PRO A 1 91 ? -2.176 -14.383 -16.811 1.00 75.44 91 PRO A N 1
ATOM 694 C CA . PRO A 1 91 ? -1.395 -14.977 -17.901 1.00 75.44 91 PRO A CA 1
ATOM 695 C C . PRO A 1 91 ? -0.360 -14.010 -18.504 1.00 75.44 91 PRO A C 1
ATOM 697 O O . PRO A 1 91 ? 0.050 -14.169 -19.654 1.00 75.44 91 PRO A O 1
ATOM 700 N N . PHE A 1 92 ? 0.030 -12.970 -17.769 1.00 77.06 92 PHE A N 1
ATOM 701 C CA . PHE A 1 92 ? 1.005 -11.975 -18.198 1.00 77.06 92 PHE A CA 1
ATOM 702 C C . PHE A 1 92 ? 1.854 -11.517 -17.012 1.00 77.06 92 PHE A C 1
ATOM 704 O O . PHE A 1 92 ? 1.428 -11.593 -15.864 1.00 77.06 92 PHE A O 1
ATOM 711 N N . SER A 1 93 ? 3.050 -11.006 -17.300 1.00 80.31 93 SER A N 1
ATOM 712 C CA . SER A 1 93 ? 3.893 -10.392 -16.275 1.00 80.31 93 SER A CA 1
ATOM 713 C C . SER A 1 93 ? 3.355 -9.002 -15.944 1.00 80.31 93 SER A C 1
ATOM 715 O O . SER A 1 93 ? 3.465 -8.073 -16.750 1.00 80.31 93 SER A O 1
ATOM 717 N N . THR A 1 94 ? 2.753 -8.873 -14.761 1.00 80.06 94 THR A N 1
ATOM 718 C CA . THR A 1 94 ? 2.267 -7.592 -14.233 1.00 80.06 94 THR A CA 1
ATOM 719 C C . THR A 1 94 ? 3.398 -6.573 -14.145 1.00 80.06 94 THR A C 1
ATOM 721 O O . THR A 1 94 ? 3.208 -5.426 -14.534 1.00 80.06 94 THR A O 1
ATOM 724 N N . GLU A 1 95 ? 4.590 -7.000 -13.729 1.00 80.06 95 GLU A N 1
ATOM 725 C CA . GLU A 1 95 ? 5.775 -6.142 -13.641 1.00 80.06 95 GLU A CA 1
ATOM 726 C C . GLU A 1 95 ? 6.157 -5.557 -14.999 1.00 80.06 95 GLU A C 1
ATOM 728 O O . GLU A 1 95 ? 6.288 -4.344 -15.127 1.00 80.06 95 GLU A O 1
ATOM 733 N N . ARG A 1 96 ? 6.227 -6.387 -16.049 1.00 85.31 96 ARG A N 1
ATOM 734 C CA . ARG A 1 96 ? 6.509 -5.903 -17.409 1.00 85.31 96 ARG A CA 1
ATOM 735 C C . ARG A 1 96 ? 5.425 -4.975 -17.946 1.00 85.31 96 ARG A C 1
ATOM 737 O O . ARG A 1 96 ? 5.724 -4.096 -18.748 1.00 85.31 96 ARG A O 1
ATOM 744 N N . ALA A 1 97 ? 4.168 -5.188 -17.561 1.00 88.88 97 ALA A N 1
ATOM 745 C CA . ALA A 1 97 ? 3.077 -4.304 -17.957 1.00 88.88 97 ALA A CA 1
ATOM 746 C C . ALA A 1 97 ? 3.171 -2.938 -17.256 1.00 88.88 97 ALA A C 1
ATOM 748 O O . ALA A 1 97 ? 2.932 -1.917 -17.896 1.00 88.88 97 ALA A O 1
ATOM 749 N N . ILE A 1 98 ? 3.541 -2.920 -15.971 1.00 87.88 98 ILE A N 1
ATOM 750 C CA . ILE A 1 98 ? 3.787 -1.692 -15.204 1.00 87.88 98 ILE A CA 1
ATOM 751 C C . ILE A 1 98 ? 4.997 -0.947 -15.774 1.00 87.88 98 ILE A C 1
ATOM 753 O O . ILE A 1 98 ? 4.882 0.238 -16.066 1.00 87.88 98 ILE A O 1
ATOM 757 N N . ASP A 1 99 ? 6.111 -1.647 -16.000 1.00 90.38 99 ASP A N 1
ATOM 758 C CA . ASP A 1 99 ? 7.325 -1.096 -16.613 1.00 90.38 99 ASP A CA 1
ATOM 759 C C . ASP A 1 99 ? 7.017 -0.455 -17.971 1.00 90.38 99 ASP A C 1
ATOM 761 O O . ASP A 1 99 ? 7.299 0.719 -18.182 1.00 90.38 99 ASP A O 1
ATOM 765 N N . ALA A 1 100 ? 6.308 -1.166 -18.854 1.00 93.38 100 ALA A N 1
ATOM 766 C CA . ALA A 1 100 ? 5.906 -0.629 -20.152 1.00 93.38 100 ALA A CA 1
ATOM 767 C C . ALA A 1 100 ? 4.973 0.593 -20.048 1.00 93.38 100 ALA A C 1
ATOM 769 O O . ALA A 1 100 ? 5.033 1.480 -20.898 1.00 93.38 100 ALA A O 1
ATOM 770 N N . ALA A 1 101 ? 4.101 0.643 -19.036 1.00 93.00 101 ALA A N 1
ATOM 771 C CA . ALA A 1 101 ? 3.213 1.780 -18.813 1.00 93.00 101 ALA A CA 1
ATOM 772 C C . ALA A 1 101 ? 3.974 3.016 -18.310 1.00 93.00 101 ALA A C 1
ATOM 774 O O . ALA A 1 101 ? 3.660 4.124 -18.739 1.00 93.00 101 ALA A O 1
ATOM 775 N N . ILE A 1 102 ? 4.973 2.830 -17.442 1.00 93.25 102 ILE A N 1
ATOM 776 C CA . ILE A 1 102 ? 5.840 3.911 -16.953 1.00 93.25 102 ILE A CA 1
ATOM 777 C C . ILE A 1 102 ? 6.772 4.386 -18.073 1.00 93.25 102 ILE A C 1
ATOM 779 O O . ILE A 1 102 ? 6.857 5.584 -18.319 1.00 93.25 102 ILE A O 1
ATOM 783 N N . ALA A 1 103 ? 7.391 3.464 -18.815 1.00 94.75 103 ALA A N 1
ATOM 784 C CA . ALA A 1 103 ? 8.301 3.767 -19.922 1.00 94.75 103 ALA A CA 1
ATOM 785 C C . ALA A 1 103 ? 7.644 4.574 -21.059 1.00 94.75 103 ALA A C 1
ATOM 787 O O . ALA A 1 103 ? 8.328 5.233 -21.841 1.00 94.75 103 ALA A O 1
ATOM 788 N N . ALA A 1 104 ? 6.312 4.530 -21.174 1.00 95.19 104 ALA A N 1
ATOM 789 C CA . ALA A 1 104 ? 5.571 5.338 -22.139 1.00 95.19 104 ALA A CA 1
ATOM 790 C C . ALA A 1 104 ? 5.588 6.846 -21.812 1.00 95.19 104 ALA A C 1
ATOM 792 O O . ALA A 1 104 ? 5.395 7.650 -22.725 1.00 95.19 104 ALA A O 1
ATOM 793 N N . ASP A 1 105 ? 5.802 7.221 -20.544 1.00 95.56 105 ASP A N 1
ATOM 794 C CA . ASP A 1 105 ? 5.889 8.605 -20.063 1.00 95.56 105 ASP A CA 1
ATOM 795 C C . ASP A 1 105 ? 6.664 8.684 -18.729 1.00 95.56 105 ASP A C 1
ATOM 797 O O . ASP A 1 105 ? 6.102 8.936 -17.658 1.00 95.56 105 ASP A O 1
ATOM 801 N N . GLU A 1 106 ? 7.977 8.441 -18.782 1.00 94.56 106 GLU A N 1
ATOM 802 C CA . GLU A 1 106 ? 8.819 8.449 -17.575 1.00 94.56 106 GLU A CA 1
ATOM 803 C C . GLU A 1 106 ? 8.883 9.839 -16.927 1.00 94.56 106 GLU A C 1
ATOM 805 O O . GLU A 1 106 ? 8.851 9.963 -15.700 1.00 94.56 106 GLU A O 1
ATOM 810 N N . GLU A 1 107 ? 8.928 10.896 -17.745 1.00 95.81 107 GLU A N 1
ATOM 811 C CA . GLU A 1 107 ? 8.974 12.281 -17.266 1.00 95.81 107 GLU A CA 1
ATOM 812 C C . GLU A 1 107 ? 7.680 12.674 -16.534 1.00 95.81 107 GLU A C 1
ATOM 814 O O . GLU A 1 107 ? 7.731 13.416 -15.550 1.00 95.81 107 GLU A O 1
ATOM 819 N N . GLY A 1 108 ? 6.524 12.160 -16.970 1.00 96.38 108 GLY A N 1
ATOM 820 C CA . GLY A 1 108 ? 5.226 12.403 -16.341 1.00 96.38 108 GLY A CA 1
ATOM 821 C C . GLY A 1 108 ? 4.963 11.586 -15.074 1.00 96.38 108 GLY A C 1
ATOM 822 O O . GLY A 1 108 ? 4.122 11.978 -14.255 1.00 96.38 108 GLY A O 1
ATOM 823 N N . PHE A 1 109 ? 5.695 10.491 -14.850 1.00 94.44 109 PHE A N 1
ATOM 824 C CA . PHE A 1 109 ? 5.444 9.597 -13.718 1.00 94.44 109 PHE A CA 1
ATOM 825 C C . PHE A 1 109 ? 5.712 10.258 -12.357 1.00 94.44 109 PHE A C 1
ATOM 827 O O . PHE A 1 109 ? 4.875 10.182 -11.454 1.00 94.44 109 PHE A O 1
ATOM 834 N N . ALA A 1 110 ? 6.834 10.968 -12.204 1.00 93.25 110 ALA A N 1
ATOM 835 C CA . ALA A 1 110 ? 7.148 11.659 -10.952 1.00 93.25 110 ALA A CA 1
ATOM 836 C C . ALA A 1 110 ? 6.126 12.770 -10.607 1.00 93.25 110 ALA A C 1
ATOM 838 O O . ALA A 1 110 ? 5.605 12.759 -9.487 1.00 93.25 110 ALA A O 1
ATOM 839 N N . PRO A 1 111 ? 5.745 13.678 -11.531 1.00 96.69 111 PRO A N 1
ATOM 840 C CA . PRO A 1 111 ? 4.647 14.622 -11.310 1.00 96.69 111 PRO A CA 1
ATOM 841 C C . PRO A 1 111 ? 3.327 13.955 -10.912 1.00 96.69 111 PRO A C 1
ATOM 843 O O . PRO A 1 111 ? 2.634 14.460 -10.030 1.00 96.69 111 PRO A O 1
ATOM 846 N N . LEU A 1 112 ? 2.987 12.816 -11.524 1.00 96.06 112 LEU A N 1
ATOM 847 C CA . LEU A 1 112 ? 1.782 12.058 -11.190 1.00 96.06 112 LEU A CA 1
ATOM 848 C C . LEU A 1 112 ? 1.811 11.543 -9.744 1.00 96.06 112 LEU A C 1
ATOM 850 O O . LEU A 1 112 ? 0.813 11.675 -9.033 1.00 96.06 112 LEU A O 1
ATOM 854 N N . LEU A 1 113 ? 2.945 11.000 -9.290 1.00 94.12 113 LEU A N 1
ATOM 855 C CA . LEU A 1 113 ? 3.114 10.550 -7.905 1.00 94.12 113 LEU A CA 1
ATOM 856 C C . LEU A 1 113 ? 3.034 11.716 -6.913 1.00 94.12 113 LEU A C 1
ATOM 858 O O . LEU A 1 113 ? 2.366 11.601 -5.885 1.00 94.12 113 LEU A O 1
ATOM 862 N N . VAL A 1 114 ? 3.665 12.848 -7.234 1.00 95.56 114 VAL A N 1
ATOM 863 C CA . VAL A 1 114 ? 3.636 14.061 -6.404 1.00 95.56 114 VAL A CA 1
ATOM 864 C C . VAL A 1 114 ? 2.211 14.605 -6.279 1.00 95.56 114 VAL A C 1
ATOM 866 O O . VAL A 1 114 ? 1.739 14.869 -5.171 1.00 95.56 114 VAL A O 1
ATOM 869 N N . ASP A 1 115 ? 1.487 14.728 -7.393 1.00 98.00 115 ASP A N 1
ATOM 870 C CA . ASP A 1 115 ? 0.096 15.184 -7.390 1.00 98.00 115 ASP A CA 1
ATOM 871 C C . ASP A 1 115 ? -0.813 14.229 -6.600 1.00 98.00 115 ASP A C 1
ATOM 873 O O . ASP A 1 115 ? -1.619 14.669 -5.772 1.00 98.00 115 ASP A O 1
ATOM 877 N N . PHE A 1 116 ? -0.651 12.916 -6.793 1.00 97.12 116 PHE A N 1
ATOM 878 C CA . PHE A 1 116 ? -1.360 11.914 -6.002 1.00 97.12 116 PHE A CA 1
ATOM 879 C C . PHE A 1 116 ? -1.077 12.077 -4.503 1.00 97.12 116 PHE A C 1
ATOM 881 O O . PHE A 1 116 ? -2.023 12.143 -3.715 1.00 97.12 116 PHE A O 1
ATOM 888 N N . ALA A 1 117 ? 0.193 12.196 -4.106 1.00 94.44 117 ALA A N 1
ATOM 889 C CA . ALA A 1 117 ? 0.595 12.334 -2.709 1.00 94.44 117 ALA A CA 1
ATOM 890 C C . ALA A 1 117 ? -0.026 13.579 -2.056 1.00 94.44 117 ALA A C 1
ATOM 892 O O . ALA A 1 117 ? -0.584 13.497 -0.958 1.00 94.44 117 ALA A O 1
ATOM 893 N N . HIS A 1 118 ? -0.019 14.723 -2.747 1.00 97.19 118 HIS A N 1
ATOM 894 C CA . HIS A 1 118 ? -0.651 15.942 -2.245 1.00 97.19 118 HIS A CA 1
ATOM 895 C C . HIS A 1 118 ? -2.172 15.813 -2.128 1.00 97.19 118 HIS A C 1
ATOM 897 O O . HIS A 1 118 ? -2.739 16.179 -1.092 1.00 97.19 118 HIS A O 1
ATOM 903 N N . ARG A 1 119 ? -2.847 15.266 -3.149 1.00 98.31 119 ARG A N 1
ATOM 904 C CA . ARG A 1 119 ? -4.304 15.063 -3.118 1.0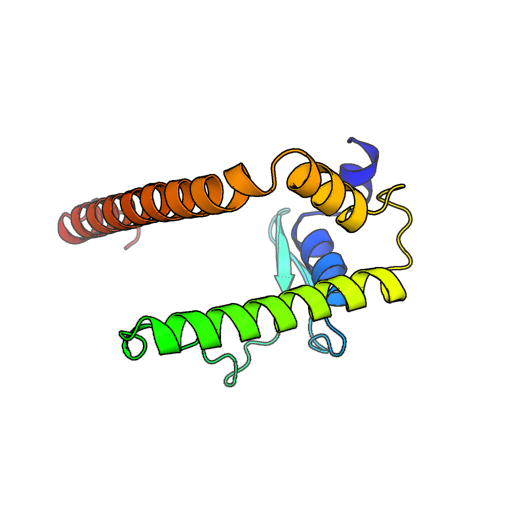0 98.31 119 ARG A CA 1
ATOM 905 C C . ARG A 1 119 ? -4.718 14.093 -2.017 1.00 98.31 119 ARG A C 1
ATOM 907 O O . ARG A 1 119 ? -5.646 14.387 -1.261 1.00 98.31 119 ARG A O 1
ATOM 914 N N . TYR A 1 120 ? -4.016 12.971 -1.892 1.00 97.38 120 TYR A N 1
ATOM 915 C CA . TYR A 1 120 ? -4.277 11.983 -0.853 1.00 97.38 120 TYR A CA 1
ATOM 916 C C . TYR A 1 120 ? -4.002 12.553 0.542 1.00 97.38 120 TYR A C 1
ATOM 918 O O . TYR A 1 120 ? -4.837 12.428 1.436 1.00 97.38 120 TYR A O 1
ATOM 926 N N . GLY A 1 121 ? -2.897 13.281 0.717 1.00 96.19 121 GLY A N 1
ATOM 927 C CA . GLY A 1 121 ? -2.576 13.951 1.975 1.00 96.19 121 GLY A CA 1
ATOM 928 C C . GLY A 1 121 ? -3.607 15.013 2.374 1.00 96.19 121 GLY A C 1
ATOM 929 O O . GLY A 1 121 ? -3.911 15.169 3.557 1.00 96.19 121 GLY A O 1
ATOM 930 N N . ALA A 1 122 ? -4.176 15.751 1.418 1.00 98.00 122 ALA A N 1
ATOM 931 C CA . ALA A 1 122 ? -5.276 16.677 1.691 1.00 98.00 122 ALA A CA 1
ATOM 932 C C . ALA A 1 122 ? -6.551 15.930 2.115 1.00 98.00 122 ALA A C 1
ATOM 934 O O . ALA A 1 122 ? -7.209 16.324 3.081 1.00 98.00 122 ALA A O 1
ATOM 935 N N . ARG A 1 123 ? -6.869 14.821 1.434 1.00 98.25 123 ARG A N 1
ATOM 936 C CA . ARG A 1 123 ? -8.018 13.968 1.753 1.00 98.25 123 ARG A CA 1
ATOM 937 C C . ARG A 1 123 ? -7.911 13.372 3.155 1.00 98.25 123 ARG A C 1
ATOM 939 O O . ARG A 1 123 ? -8.838 13.545 3.937 1.00 98.25 123 ARG A O 1
ATOM 946 N N . ALA A 1 124 ? -6.778 12.761 3.495 1.00 97.31 124 ALA A N 1
ATOM 947 C CA . ALA A 1 124 ? -6.549 12.154 4.804 1.00 97.31 124 ALA A CA 1
ATOM 948 C C . ALA A 1 124 ? -6.695 13.171 5.949 1.00 97.31 124 ALA A C 1
ATOM 950 O O . ALA A 1 124 ? -7.353 12.889 6.950 1.00 97.31 124 ALA A O 1
ATOM 951 N N . ARG A 1 125 ? -6.160 14.391 5.782 1.00 97.19 125 ARG A N 1
ATOM 952 C CA . ARG A 1 125 ? -6.342 15.478 6.761 1.00 97.19 125 ARG A CA 1
ATOM 953 C C . ARG A 1 125 ? -7.811 15.884 6.906 1.00 97.19 125 ARG A C 1
ATOM 955 O O . ARG A 1 125 ? -8.283 16.060 8.026 1.00 97.19 125 ARG A O 1
ATOM 962 N N . GLY A 1 126 ? -8.537 16.017 5.795 1.00 98.31 126 GLY A N 1
ATOM 963 C CA . GLY A 1 126 ? -9.965 16.351 5.814 1.00 98.31 126 GLY A CA 1
ATOM 964 C C . GLY A 1 126 ? -10.828 15.264 6.464 1.00 98.31 126 GLY A C 1
ATOM 965 O O . GLY A 1 126 ? -11.730 15.569 7.249 1.00 98.31 126 GLY A O 1
ATOM 966 N N . ASP A 1 127 ? -10.521 13.999 6.185 1.00 98.06 127 ASP A N 1
ATOM 967 C CA . ASP A 1 127 ? -11.211 12.848 6.765 1.00 98.06 127 ASP A CA 1
ATOM 968 C C . ASP A 1 127 ? -10.927 12.753 8.275 1.00 98.06 127 ASP A C 1
ATOM 970 O O . ASP A 1 127 ? -11.856 12.569 9.063 1.00 98.06 127 ASP A O 1
ATOM 974 N N . HIS A 1 128 ? -9.681 12.992 8.704 1.00 96.50 128 HIS A N 1
ATOM 975 C CA . HIS A 1 128 ? -9.328 13.078 10.124 1.00 96.50 128 HIS A CA 1
ATOM 976 C C . HIS A 1 128 ? -10.080 14.206 10.841 1.00 96.50 128 HIS A C 1
ATOM 978 O O . HIS A 1 128 ? -10.660 13.980 11.902 1.00 96.50 128 HIS A O 1
ATOM 984 N N . GLN A 1 129 ? -10.128 15.406 10.255 1.00 97.94 129 GLN A N 1
ATOM 985 C CA . GLN A 1 129 ? -10.872 16.529 10.830 1.00 97.94 129 GLN A CA 1
ATOM 986 C C . GLN A 1 129 ? -12.360 16.185 10.990 1.00 97.94 129 GLN A C 1
ATOM 988 O O . GLN A 1 129 ? -12.938 16.393 12.055 1.00 97.94 129 GLN A O 1
ATOM 993 N N . THR A 1 130 ? -12.956 15.577 9.961 1.00 97.19 130 THR A N 1
ATOM 994 C CA . THR A 1 130 ? -14.349 15.111 9.995 1.00 97.19 130 THR A CA 1
ATOM 995 C C . THR A 1 130 ? -14.566 14.093 11.111 1.00 97.19 130 THR A C 1
ATOM 997 O O . THR A 1 130 ? -15.534 14.200 11.863 1.00 97.19 130 THR A O 1
ATOM 1000 N N . PHE A 1 131 ? -13.660 13.123 11.251 1.00 96.44 131 PHE A N 1
ATOM 1001 C CA . PHE A 1 131 ? -13.703 12.144 12.333 1.00 96.44 131 PHE A CA 1
ATOM 1002 C C . PHE A 1 131 ? -13.663 12.820 13.709 1.00 96.44 131 PHE A C 1
ATOM 1004 O O . PHE A 1 131 ? -14.537 12.561 14.536 1.00 96.44 131 PHE A O 1
ATOM 1011 N N . VAL A 1 132 ? -12.706 13.724 13.944 1.00 97.06 132 VAL A N 1
ATOM 1012 C CA . VAL A 1 132 ? -12.572 14.445 15.219 1.00 97.06 132 VAL A CA 1
ATOM 1013 C C . VAL A 1 132 ? -13.825 15.264 15.531 1.00 97.06 132 VAL A C 1
ATOM 1015 O O . VAL A 1 132 ? -14.291 15.254 16.672 1.00 97.06 132 VAL A O 1
ATOM 1018 N N . ASP A 1 133 ? -14.402 15.939 14.537 1.00 97.38 133 ASP A N 1
ATOM 1019 C CA . ASP A 1 133 ? -15.617 16.734 14.713 1.00 97.38 133 ASP A CA 1
ATOM 1020 C C . ASP A 1 133 ? -16.829 15.858 15.038 1.00 97.38 133 ASP A C 1
ATOM 1022 O O . ASP A 1 133 ? -17.607 16.184 15.937 1.00 97.38 133 ASP A O 1
ATOM 1026 N N . LEU A 1 134 ? -17.002 14.728 14.349 1.00 97.44 134 LEU A N 1
ATOM 1027 C CA . LEU A 1 134 ? -18.078 13.787 14.658 1.00 97.44 134 LEU A CA 1
ATOM 1028 C C . LEU A 1 134 ? -17.905 13.184 16.055 1.00 97.44 134 LEU A C 1
ATOM 1030 O O . LEU A 1 134 ? -18.882 13.105 16.800 1.00 97.44 134 LEU A O 1
ATOM 1034 N N . PHE A 1 135 ? -16.679 12.812 16.424 1.00 96.00 135 PHE A N 1
ATOM 1035 C CA . PHE A 1 135 ? -16.358 12.237 17.727 1.00 96.00 135 PHE A CA 1
ATOM 1036 C C . PHE A 1 135 ? -16.639 13.225 18.865 1.00 96.00 135 PHE A C 1
ATOM 1038 O O . PHE A 1 135 ? -17.413 12.929 19.772 1.00 96.00 135 PHE A O 1
ATOM 1045 N N . ARG A 1 136 ? -16.094 14.447 18.785 1.00 95.44 136 ARG A N 1
ATOM 1046 C CA . ARG A 1 136 ? -16.268 15.480 19.824 1.00 95.44 136 ARG A CA 1
ATOM 1047 C C . ARG A 1 136 ? -17.720 15.920 20.009 1.00 95.44 136 ARG A C 1
ATOM 1049 O O . ARG A 1 136 ? -18.075 16.376 21.089 1.00 95.44 136 ARG A O 1
ATOM 1056 N N . ASN A 1 137 ? -18.547 15.780 18.975 1.00 96.38 137 ASN A N 1
ATOM 1057 C CA . ASN A 1 137 ? -19.966 16.127 19.018 1.00 96.38 137 ASN A CA 1
ATOM 1058 C C . ASN A 1 137 ? -20.890 14.917 19.266 1.00 96.38 137 ASN A C 1
ATOM 1060 O O . ASN A 1 137 ? -22.104 15.057 19.123 1.00 96.38 137 ASN A O 1
ATOM 1064 N N . GLY A 1 138 ? -20.354 13.736 19.602 1.00 94.31 138 GLY A N 1
ATOM 1065 C CA . GLY A 1 138 ? -21.157 12.544 19.916 1.00 94.31 138 GLY A CA 1
ATOM 1066 C C . GLY A 1 138 ? -21.986 12.023 18.737 1.00 94.31 138 GLY A C 1
ATOM 1067 O O . GLY A 1 138 ? -23.091 11.517 18.919 1.00 94.31 138 GLY A O 1
ATOM 1068 N N . ARG A 1 139 ? -21.493 12.199 17.507 1.00 95.31 139 ARG A N 1
ATOM 1069 C CA . ARG A 1 139 ? -22.204 11.853 16.265 1.00 95.31 139 ARG A CA 1
ATOM 1070 C C . ARG A 1 139 ? -21.751 10.530 15.647 1.00 95.31 139 ARG A C 1
ATOM 1072 O O . ARG A 1 139 ? -22.213 10.203 14.556 1.00 95.31 139 ARG A O 1
ATOM 1079 N N . ILE A 1 140 ? -20.863 9.789 16.312 1.00 92.00 140 ILE A N 1
ATOM 1080 C CA . ILE A 1 140 ? -20.433 8.452 15.887 1.00 92.00 140 ILE A CA 1
ATOM 1081 C C . ILE A 1 140 ? -21.204 7.414 16.715 1.00 92.00 140 ILE A C 1
ATOM 1083 O O . ILE A 1 140 ? -21.000 7.345 17.924 1.00 92.00 140 ILE A O 1
ATOM 1087 N N . PRO A 1 141 ? -22.111 6.625 16.114 1.00 86.44 141 PRO A N 1
ATOM 1088 C CA . PRO A 1 141 ? -22.857 5.611 16.850 1.00 86.44 141 PRO A CA 1
ATOM 1089 C C . PRO A 1 141 ? -21.926 4.543 17.439 1.00 86.44 141 PRO A C 1
ATOM 1091 O O . PRO A 1 141 ? -21.140 3.946 16.708 1.00 86.44 141 PRO A O 1
ATOM 1094 N N . GLY A 1 142 ? -22.061 4.264 18.737 1.00 81.00 142 GLY A N 1
ATOM 1095 C CA . GLY A 1 142 ? -21.347 3.168 19.404 1.00 81.00 142 GLY A CA 1
ATOM 1096 C C . GLY A 1 142 ? -19.932 3.488 19.903 1.00 81.00 142 GLY A C 1
ATOM 1097 O O . GLY A 1 142 ? -19.264 2.563 20.364 1.00 81.00 142 GLY A O 1
ATOM 1098 N N . LEU A 1 143 ? -19.496 4.753 19.843 1.00 68.50 143 LEU A N 1
ATOM 1099 C CA . LEU A 1 143 ? -18.281 5.271 20.490 1.00 68.50 143 LEU A CA 1
ATOM 1100 C C . LEU A 1 143 ? -18.616 6.298 21.577 1.00 68.50 143 LEU A C 1
ATOM 1102 O O . LEU A 1 143 ? -19.666 6.969 21.451 1.00 68.50 143 LEU A O 1
#